Protein AF-A0A1S9AZS6-F1 (afdb_monomer)

Secondary structure (DSSP, 8-state):
-HHHHHHHHHHHHHHHHHHHHHHHHHHHHHHTHHHH-TT-TTHHHHHHHHHHHHHHHHHHHHHHHHHHHHHH-SSHHHHHHHHHHHHHHHHHHHHHHHHHHHHHHHHHHHHHTT-

Radius of gyration: 17.71 Å; Cα contacts (8 Å, |Δi|>4): 75; chains: 1; bounding box: 42×34×51 Å

pLDDT: mean 80.27, std 8.87, range [44.56, 89.75]

Solvent-accessible surface area (backbone atoms only — not comparable to full-atom values): 6052 Å² total; per-residue (Å²): 112,74,66,58,54,53,52,49,61,69,40,45,67,57,51,48,51,50,28,52,51,44,28,52,52,20,51,50,50,58,74,42,27,73,78,76,43,72,86,44,81,68,54,56,62,52,27,51,50,45,28,45,53,18,51,43,52,41,42,67,46,44,25,56,49,35,40,54,50,18,74,70,44,90,47,71,68,60,20,50,51,30,41,52,50,15,50,53,45,43,64,54,26,52,62,52,41,54,50,46,50,52,50,49,54,56,53,51,52,55,62,66,76,73,116

Foldseek 3Di:
DVVVVVVCVVCLVVQLVVLVVLLVVLVVCLVCVCPPPVPPPVSNLVSLVSNLVSLLSCLVSVLVVLQVVLVVDPDPVSSVVSNVVSVVSNVVSVVSNVVSVVVNVVSVVVVVVPD

Nearest PDB structures (foldseek):
  3q84-assembly2_H  TM=3.395E-01  e=6.131E+00  Homo sapiens

Sequence (115 aa):
MKWLFKALLAAAPRLLWWALAALVLAALNLLAREEIWPNTPAAEPACQVLLAASVIGLLLTGPWTLWRLADALPWAVLRLGARVAAVLAGLVALPVVLFALGALIVTGSKMIGAG

Structure (mmCIF, N/CA/C/O backbone):
data_AF-A0A1S9AZS6-F1
#
_entry.id   AF-A0A1S9AZS6-F1
#
loop_
_atom_site.group_PDB
_atom_site.id
_atom_site.type_symbol
_atom_site.label_atom_id
_atom_site.label_alt_id
_atom_site.label_comp_id
_atom_site.label_asym_id
_atom_site.label_entity_id
_atom_site.label_seq_id
_atom_site.pdbx_PDB_ins_code
_atom_site.Cartn_x
_atom_site.Cartn_y
_atom_site.Cartn_z
_atom_site.occupancy
_atom_site.B_iso_or_equiv
_atom_site.auth_seq_id
_atom_site.auth_comp_id
_atom_site.auth_asym_id
_atom_site.auth_atom_id
_atom_site.pdbx_PDB_model_num
ATOM 1 N N . MET A 1 1 ? -9.064 24.928 8.093 1.00 56.25 1 MET A N 1
ATOM 2 C CA . MET A 1 1 ? -8.381 23.623 8.317 1.00 56.25 1 MET A CA 1
ATOM 3 C C . MET A 1 1 ? -9.320 22.456 8.645 1.00 56.25 1 MET A C 1
ATOM 5 O O . MET A 1 1 ? -9.185 21.422 8.006 1.00 56.25 1 MET A O 1
ATOM 9 N N . LYS A 1 2 ? -10.294 22.578 9.568 1.00 58.19 2 LYS A N 1
ATOM 10 C CA . LYS A 1 2 ? -11.197 21.457 9.941 1.00 58.19 2 LYS A CA 1
ATOM 11 C C . LYS A 1 2 ? -12.057 20.902 8.785 1.00 58.19 2 LYS A C 1
ATOM 13 O O . LYS A 1 2 ? -12.334 19.707 8.766 1.00 58.19 2 LYS A O 1
ATOM 18 N N . TRP A 1 3 ? -12.448 21.735 7.813 1.00 65.12 3 TRP A N 1
ATOM 19 C CA . TRP A 1 3 ? -13.209 21.295 6.630 1.00 65.12 3 TRP A CA 1
ATOM 20 C C . TRP A 1 3 ? -12.392 20.400 5.692 1.00 65.12 3 TRP A C 1
ATOM 22 O O . TRP A 1 3 ? -12.914 19.434 5.148 1.00 65.12 3 TRP A O 1
ATOM 32 N N . LEU A 1 4 ? -11.096 20.686 5.550 1.00 63.22 4 LEU A N 1
ATOM 33 C CA . LEU A 1 4 ? -10.224 20.043 4.566 1.00 63.22 4 LEU A CA 1
ATOM 34 C C . LEU A 1 4 ? -9.910 18.625 5.034 1.00 63.22 4 LEU A C 1
ATOM 36 O O . LEU A 1 4 ? -9.974 17.670 4.271 1.00 63.22 4 LEU A O 1
ATOM 40 N N . PHE A 1 5 ? -9.710 18.494 6.344 1.00 60.25 5 PHE A N 1
ATOM 41 C CA . PHE A 1 5 ? -9.538 17.221 7.022 1.00 60.25 5 PHE A CA 1
ATOM 42 C C . PHE A 1 5 ? -10.779 16.319 6.911 1.00 60.25 5 PHE A C 1
ATOM 44 O O . PHE A 1 5 ? -10.648 15.130 6.641 1.00 60.25 5 PHE A O 1
ATOM 51 N N . LYS A 1 6 ? -11.992 16.875 7.056 1.00 67.88 6 LYS A N 1
ATOM 52 C CA . LYS A 1 6 ? -13.247 16.122 6.862 1.00 67.88 6 LYS A CA 1
ATOM 53 C C . LYS A 1 6 ? -13.451 15.675 5.410 1.00 67.88 6 LYS A C 1
ATOM 55 O O . LYS A 1 6 ? -13.900 14.556 5.187 1.00 67.88 6 LYS A O 1
ATOM 60 N N . ALA A 1 7 ? -13.101 16.514 4.437 1.00 67.56 7 ALA A N 1
ATOM 61 C CA . ALA A 1 7 ? -13.169 16.152 3.022 1.00 67.56 7 ALA A CA 1
ATOM 62 C C . ALA A 1 7 ? -12.179 15.025 2.673 1.00 67.56 7 ALA A C 1
ATOM 64 O O . ALA A 1 7 ? -12.557 14.055 2.022 1.00 67.56 7 ALA A O 1
ATOM 65 N N . LEU A 1 8 ? -10.946 15.100 3.187 1.00 62.19 8 LEU A N 1
ATOM 66 C CA . LEU A 1 8 ? -9.948 14.028 3.082 1.00 62.19 8 LEU A CA 1
ATOM 67 C C . LEU A 1 8 ? -10.429 12.720 3.725 1.00 62.19 8 LEU A C 1
ATOM 69 O O . LEU A 1 8 ? -10.275 11.655 3.136 1.00 62.19 8 LEU A O 1
ATOM 73 N N . LEU A 1 9 ? -11.071 12.799 4.894 1.00 62.16 9 LEU A N 1
ATOM 74 C CA . LEU A 1 9 ? -11.693 11.655 5.571 1.00 62.16 9 LEU A CA 1
ATOM 75 C C . LEU A 1 9 ? -12.781 10.986 4.724 1.00 62.16 9 LEU A C 1
ATOM 77 O O . LEU A 1 9 ? -12.825 9.762 4.654 1.00 62.16 9 LEU A O 1
ATOM 81 N N . ALA A 1 10 ? -13.632 11.769 4.062 1.00 70.06 10 ALA A N 1
ATOM 82 C CA . ALA A 1 10 ? -14.663 11.232 3.175 1.00 70.06 10 ALA A CA 1
ATOM 83 C C . ALA A 1 10 ? -14.075 10.636 1.881 1.00 70.06 10 ALA A C 1
ATOM 85 O O . ALA A 1 10 ? -14.639 9.703 1.311 1.00 70.06 10 ALA A O 1
ATOM 86 N N . ALA A 1 11 ? -12.936 11.160 1.421 1.00 67.75 11 ALA A N 1
ATOM 87 C CA . ALA A 1 11 ? -12.257 10.693 0.218 1.00 67.75 11 ALA A CA 1
ATOM 88 C C . ALA A 1 11 ? -11.390 9.445 0.451 1.00 67.75 11 ALA A C 1
ATOM 90 O O . ALA A 1 11 ? -11.180 8.683 -0.486 1.00 67.75 11 ALA A O 1
ATOM 91 N N . ALA A 1 12 ? -10.918 9.199 1.674 1.00 68.75 12 ALA A N 1
ATOM 92 C CA . ALA A 1 12 ? -10.026 8.088 2.004 1.00 68.75 12 ALA A CA 1
ATOM 93 C C . ALA A 1 12 ? -10.485 6.695 1.523 1.00 68.75 12 ALA A C 1
ATOM 95 O O . ALA A 1 12 ? -9.673 6.008 0.906 1.00 68.75 12 ALA A O 1
ATOM 96 N N . PRO A 1 13 ? -11.750 6.262 1.705 1.00 73.81 13 PRO A N 1
ATOM 97 C CA . PRO A 1 13 ? -12.200 4.979 1.160 1.00 73.81 13 PRO A CA 1
ATOM 98 C C . PRO A 1 13 ? -12.202 4.953 -0.375 1.00 73.81 13 PRO A C 1
ATOM 100 O O . PRO A 1 13 ? -11.869 3.931 -0.969 1.00 73.81 13 PRO A O 1
ATOM 103 N N . ARG A 1 14 ? -12.502 6.081 -1.036 1.00 79.75 14 ARG A N 1
ATOM 104 C CA . ARG A 1 14 ? -12.383 6.187 -2.501 1.00 79.75 14 ARG A CA 1
ATOM 105 C C . ARG A 1 14 ? -10.923 6.116 -2.945 1.00 79.75 14 ARG A C 1
ATOM 107 O O . ARG A 1 14 ? -10.631 5.446 -3.924 1.00 79.75 14 ARG A O 1
ATOM 114 N N . LEU A 1 15 ? -10.011 6.771 -2.229 1.00 75.50 15 LEU A N 1
ATOM 115 C CA . LEU A 1 15 ? -8.577 6.735 -2.522 1.00 75.50 15 LEU A CA 1
ATOM 116 C C . LEU A 1 15 ? -7.996 5.330 -2.342 1.00 75.50 15 LEU A C 1
ATOM 118 O O . LEU A 1 15 ? -7.247 4.884 -3.202 1.00 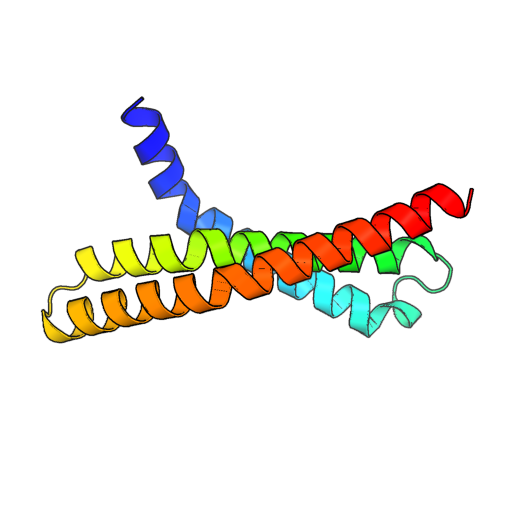75.50 15 LEU A O 1
ATOM 122 N N . LEU A 1 16 ? -8.387 4.613 -1.284 1.00 78.75 16 LEU A N 1
ATOM 123 C CA . LEU A 1 16 ? -8.037 3.202 -1.093 1.00 78.75 16 LEU A CA 1
ATOM 124 C C . LEU A 1 16 ? -8.537 2.339 -2.250 1.00 78.75 16 LEU A C 1
ATOM 126 O O . LEU A 1 16 ? -7.783 1.519 -2.761 1.00 78.75 16 LEU A O 1
ATOM 130 N N . TRP A 1 17 ? -9.781 2.547 -2.688 1.00 81.56 17 TRP A N 1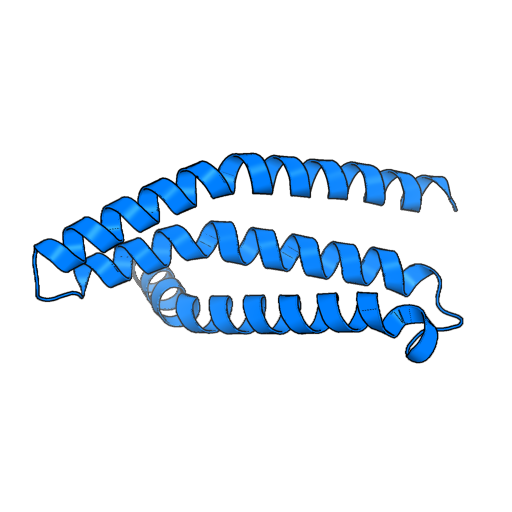
ATOM 131 C CA . TRP A 1 17 ? -10.347 1.816 -3.819 1.00 81.56 17 TRP A CA 1
ATOM 132 C C . TRP A 1 17 ? -9.557 2.049 -5.111 1.00 81.56 17 TRP A C 1
ATOM 134 O O . TRP A 1 17 ? -9.199 1.096 -5.798 1.00 81.56 17 TRP A O 1
ATOM 144 N N . TRP A 1 18 ? -9.221 3.305 -5.412 1.00 82.75 18 TRP A N 1
ATOM 145 C CA . TRP A 1 18 ? -8.410 3.646 -6.581 1.00 82.75 18 TRP A CA 1
ATOM 146 C C . TRP A 1 18 ? -6.976 3.130 -6.480 1.00 82.75 18 TRP A C 1
ATOM 148 O O . TRP A 1 18 ? -6.453 2.632 -7.471 1.00 82.75 18 TRP A O 1
ATOM 158 N N . ALA A 1 19 ? -6.354 3.191 -5.301 1.00 82.56 19 ALA A N 1
ATOM 159 C CA . ALA A 1 19 ? -5.024 2.630 -5.082 1.00 82.56 19 ALA A CA 1
ATOM 160 C C . ALA A 1 19 ? -5.024 1.105 -5.269 1.00 82.56 19 ALA A 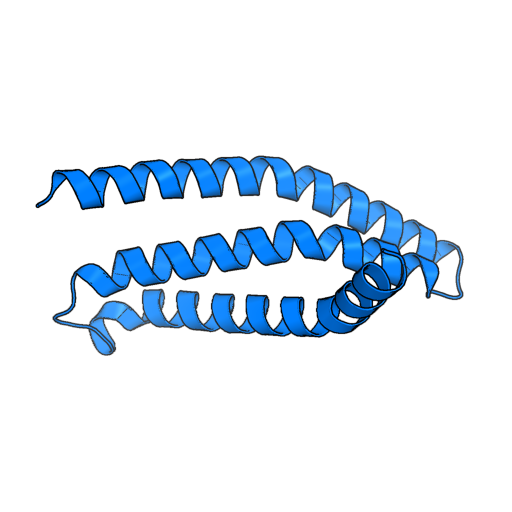C 1
ATOM 162 O O . ALA A 1 19 ? -4.103 0.556 -5.862 1.00 82.56 19 ALA A O 1
ATOM 163 N N . LEU A 1 20 ? -6.081 0.420 -4.829 1.00 85.56 20 LEU A N 1
ATOM 164 C CA . LEU A 1 20 ? -6.229 -1.022 -5.006 1.00 85.56 20 LEU A CA 1
ATOM 165 C C . LEU A 1 20 ? -6.489 -1.392 -6.473 1.00 85.56 20 LEU A C 1
ATOM 167 O O . LEU A 1 20 ? -5.885 -2.329 -6.987 1.00 85.56 20 LEU A O 1
ATOM 171 N N . ALA A 1 21 ? -7.323 -0.623 -7.175 1.00 86.38 21 ALA A N 1
ATOM 172 C CA . ALA A 1 21 ? -7.543 -0.794 -8.609 1.00 86.38 21 ALA A CA 1
ATOM 173 C C . ALA A 1 21 ? -6.255 -0.556 -9.416 1.00 86.38 21 ALA A C 1
ATOM 175 O O . ALA A 1 21 ? -5.919 -1.360 -10.283 1.00 86.38 21 ALA A O 1
ATOM 176 N N . ALA A 1 22 ? -5.505 0.504 -9.100 1.00 85.62 22 ALA A N 1
ATOM 177 C CA . ALA A 1 22 ? -4.217 0.798 -9.721 1.00 85.62 22 ALA A CA 1
ATOM 178 C C . ALA A 1 22 ? -3.181 -0.298 -9.436 1.00 85.62 22 ALA A C 1
ATOM 180 O O . ALA A 1 22 ? -2.454 -0.689 -10.345 1.00 85.62 22 ALA A O 1
ATOM 181 N N . LEU A 1 23 ? -3.164 -0.849 -8.218 1.00 87.38 23 LEU A N 1
ATOM 182 C CA . LEU A 1 23 ? -2.312 -1.978 -7.852 1.00 87.38 23 LEU A CA 1
ATOM 183 C C . LEU A 1 23 ? -2.601 -3.206 -8.722 1.00 87.38 23 LEU A C 1
ATOM 185 O O . LEU A 1 23 ? -1.680 -3.778 -9.300 1.00 87.38 23 LEU A O 1
ATOM 189 N N . VAL A 1 24 ? -3.874 -3.599 -8.824 1.00 89.12 24 VAL A N 1
ATOM 190 C CA . VAL A 1 24 ? -4.297 -4.754 -9.631 1.00 89.12 24 VAL A CA 1
ATOM 191 C C . VAL A 1 24 ? -3.958 -4.524 -11.099 1.00 89.12 24 VAL A C 1
ATOM 193 O O . VAL A 1 24 ? -3.381 -5.395 -11.743 1.00 89.12 24 VAL A O 1
ATOM 196 N N . LEU A 1 25 ? -4.260 -3.338 -11.622 1.00 88.00 25 LEU A N 1
ATOM 197 C CA . LEU A 1 25 ? -4.013 -3.006 -13.019 1.00 88.00 25 LEU A CA 1
ATOM 198 C C . LEU A 1 25 ? -2.513 -2.991 -13.340 1.00 88.00 25 LEU A C 1
ATOM 200 O O . LEU A 1 25 ? -2.112 -3.529 -14.370 1.00 88.00 25 LEU A O 1
ATOM 204 N N . ALA A 1 26 ? -1.678 -2.446 -12.454 1.00 87.06 26 ALA A N 1
ATOM 205 C CA . ALA A 1 26 ? -0.225 -2.459 -12.604 1.00 87.06 26 ALA A CA 1
ATOM 206 C C . ALA A 1 26 ? 0.349 -3.883 -12.542 1.00 87.06 26 ALA A C 1
ATOM 208 O O . ALA A 1 26 ? 1.201 -4.235 -13.355 1.00 87.06 26 ALA A O 1
ATOM 209 N N . ALA A 1 27 ? -0.143 -4.717 -11.620 1.00 86.25 27 ALA A N 1
ATOM 210 C CA . ALA A 1 27 ? 0.282 -6.109 -11.491 1.00 86.25 27 ALA A CA 1
ATOM 211 C C . ALA A 1 27 ? -0.091 -6.940 -12.728 1.00 86.25 27 ALA A C 1
ATOM 213 O O . ALA A 1 27 ? 0.747 -7.671 -13.251 1.00 86.25 27 ALA A O 1
ATOM 214 N N . LEU A 1 28 ? -1.318 -6.788 -13.235 1.00 88.62 28 LEU A N 1
ATOM 215 C CA . LEU A 1 28 ? -1.765 -7.466 -14.452 1.00 88.62 28 LEU A CA 1
ATOM 216 C C . LEU A 1 28 ? -0.984 -7.002 -15.686 1.00 88.62 28 LEU A C 1
ATOM 218 O O . LEU A 1 28 ? -0.593 -7.837 -16.493 1.00 88.62 28 LEU A O 1
ATOM 222 N N . ASN A 1 29 ? -0.699 -5.701 -15.818 1.00 88.31 29 ASN A N 1
ATOM 223 C CA . ASN A 1 29 ? 0.117 -5.192 -16.927 1.00 88.31 29 ASN A CA 1
ATOM 224 C C . ASN A 1 29 ? 1.570 -5.684 -16.871 1.00 88.31 29 ASN A C 1
ATOM 226 O O . ASN A 1 29 ? 2.174 -5.885 -17.919 1.00 88.31 29 ASN A O 1
ATOM 230 N N . LEU A 1 30 ? 2.130 -5.892 -15.675 1.00 85.25 30 LEU A N 1
ATOM 231 C CA . LEU A 1 30 ? 3.449 -6.510 -15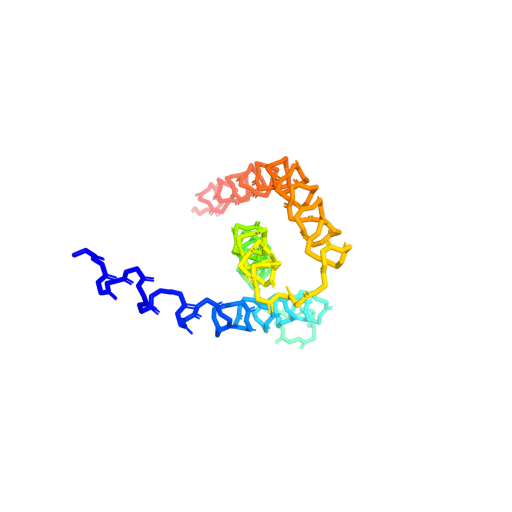.516 1.00 85.25 30 LEU A CA 1
ATOM 232 C C . LEU A 1 30 ? 3.434 -7.991 -15.902 1.00 85.25 30 LEU A C 1
ATOM 234 O O . LEU A 1 30 ? 4.335 -8.435 -16.607 1.00 85.25 30 LEU A O 1
ATOM 238 N N . LEU A 1 31 ? 2.411 -8.737 -15.473 1.00 87.75 31 LEU A N 1
ATOM 239 C CA . LEU A 1 31 ? 2.259 -10.161 -15.792 1.00 87.75 31 LEU A CA 1
ATOM 240 C C . LEU A 1 31 ? 2.044 -10.402 -17.290 1.00 87.75 31 LEU A C 1
ATOM 242 O O . LEU A 1 31 ? 2.658 -11.295 -17.857 1.00 87.75 31 LEU A O 1
ATOM 246 N N . ALA A 1 32 ? 1.203 -9.590 -17.928 1.00 87.38 32 ALA A N 1
ATOM 247 C CA . ALA A 1 32 ? 0.865 -9.702 -19.344 1.00 87.38 32 ALA A CA 1
ATOM 248 C C . ALA A 1 32 ? 1.698 -8.760 -20.232 1.00 87.38 32 ALA A C 1
ATOM 250 O O . ALA A 1 32 ? 1.292 -8.425 -21.344 1.00 87.38 32 ALA A O 1
ATOM 251 N N . ARG A 1 33 ? 2.862 -8.294 -19.759 1.00 82.31 33 ARG A N 1
ATOM 252 C CA . ARG A 1 33 ? 3.676 -7.296 -20.471 1.00 82.31 33 ARG A CA 1
ATOM 253 C C . ARG A 1 33 ? 4.024 -7.739 -21.889 1.00 82.31 33 ARG A C 1
ATOM 255 O O . ARG A 1 33 ? 3.914 -6.937 -22.810 1.00 82.31 33 ARG A O 1
ATOM 262 N N . GLU A 1 34 ? 4.450 -8.988 -22.054 1.00 83.38 34 GLU A N 1
ATOM 263 C CA . GLU A 1 34 ? 4.873 -9.523 -23.355 1.00 83.38 34 GLU A CA 1
ATOM 264 C C . GLU A 1 34 ? 3.710 -9.615 -24.352 1.00 83.38 34 GLU A C 1
ATOM 266 O O . GLU A 1 34 ? 3.919 -9.493 -25.555 1.00 83.38 34 GLU A O 1
ATOM 271 N N . GLU A 1 35 ? 2.479 -9.746 -23.853 1.00 87.38 35 GLU A N 1
ATOM 272 C CA . GLU A 1 35 ? 1.264 -9.825 -24.668 1.00 87.38 35 GLU A CA 1
ATOM 273 C C . GLU A 1 35 ? 0.693 -8.437 -24.994 1.00 87.38 35 GLU A C 1
ATOM 275 O O . GLU A 1 35 ? 0.270 -8.185 -26.122 1.00 87.38 35 GLU A O 1
ATOM 280 N N . ILE A 1 36 ? 0.685 -7.519 -24.020 1.00 85.69 36 ILE A N 1
ATOM 281 C CA . ILE A 1 36 ? 0.046 -6.198 -24.143 1.00 85.69 36 ILE A CA 1
ATOM 282 C C . ILE A 1 36 ? 1.010 -5.158 -24.735 1.00 85.69 36 ILE A C 1
ATOM 284 O O . ILE A 1 36 ? 0.604 -4.310 -25.531 1.00 85.69 36 ILE A O 1
ATOM 288 N N . TRP A 1 37 ? 2.292 -5.211 -24.364 1.00 86.75 37 TRP A N 1
ATOM 289 C CA . TRP A 1 37 ? 3.299 -4.196 -24.693 1.00 86.75 37 TRP A CA 1
ATOM 290 C C . TRP A 1 37 ? 4.591 -4.797 -25.283 1.00 86.75 37 TRP A C 1
ATOM 292 O O . TRP A 1 37 ? 5.683 -4.481 -24.798 1.00 86.75 37 TRP A O 1
ATOM 302 N N . PRO A 1 38 ? 4.516 -5.614 -26.353 1.00 81.44 38 PRO A N 1
ATOM 303 C CA . PRO A 1 38 ? 5.665 -6.370 -26.866 1.00 81.44 38 PRO A CA 1
ATOM 304 C C . PRO A 1 38 ? 6.841 -5.487 -27.313 1.00 81.44 38 PRO A C 1
ATOM 306 O O . PRO A 1 38 ? 7.995 -5.880 -27.188 1.00 81.44 38 PRO A O 1
ATOM 309 N N . ASN A 1 39 ? 6.564 -4.271 -27.794 1.00 88.06 39 ASN A N 1
ATOM 310 C CA . ASN A 1 39 ? 7.574 -3.374 -28.369 1.00 88.06 39 ASN A CA 1
ATOM 311 C C . ASN A 1 39 ? 7.855 -2.127 -27.515 1.00 88.06 39 ASN A C 1
ATOM 313 O O . ASN A 1 39 ? 8.521 -1.203 -27.981 1.00 88.06 39 ASN A O 1
ATOM 317 N N . THR A 1 40 ? 7.349 -2.070 -26.279 1.00 85.06 40 THR A N 1
ATOM 318 C CA . THR A 1 40 ? 7.459 -0.871 -25.435 1.00 85.06 40 THR A CA 1
ATOM 319 C C . THR A 1 40 ? 8.363 -1.142 -24.228 1.00 85.06 40 THR A C 1
ATOM 321 O O . THR A 1 40 ? 7.876 -1.535 -23.164 1.00 85.06 40 THR A O 1
ATOM 324 N N . PRO A 1 41 ? 9.685 -0.901 -24.328 1.00 77.75 41 PRO A N 1
ATOM 325 C CA . PRO A 1 41 ? 10.619 -1.171 -23.232 1.00 77.75 41 PRO A CA 1
ATOM 326 C C . PRO A 1 41 ? 10.321 -0.332 -21.980 1.00 77.75 41 PRO A C 1
ATOM 328 O O . PRO A 1 41 ? 10.525 -0.802 -20.865 1.00 77.75 41 PRO A O 1
ATOM 331 N N . ALA A 1 42 ? 9.747 0.864 -22.148 1.00 80.50 42 ALA A N 1
ATOM 332 C CA . ALA A 1 42 ? 9.359 1.750 -21.049 1.00 80.50 42 ALA A CA 1
ATOM 333 C C . ALA A 1 42 ? 8.109 1.293 -20.261 1.00 80.50 42 ALA A C 1
ATOM 335 O O . ALA A 1 42 ? 7.838 1.837 -19.190 1.00 80.50 42 ALA A O 1
ATOM 336 N N . ALA A 1 43 ? 7.348 0.303 -20.746 1.00 81.50 43 ALA A N 1
ATOM 337 C CA . ALA A 1 43 ? 6.122 -0.147 -20.078 1.00 81.50 43 ALA A CA 1
ATOM 338 C C . ALA A 1 43 ? 6.404 -0.838 -18.733 1.00 81.50 43 ALA A C 1
ATOM 340 O O . ALA A 1 43 ? 5.666 -0.645 -17.768 1.00 81.50 43 ALA A O 1
ATOM 341 N N . GLU A 1 44 ? 7.497 -1.597 -18.644 1.00 81.88 44 GLU A N 1
ATOM 342 C CA . GLU A 1 44 ? 7.905 -2.292 -17.420 1.00 81.88 44 GLU A CA 1
ATOM 343 C C . GLU A 1 44 ? 8.230 -1.331 -16.264 1.00 81.88 44 GLU A C 1
ATOM 345 O O . GLU A 1 44 ? 7.575 -1.439 -15.223 1.00 81.88 44 GLU A O 1
ATOM 350 N N . PRO A 1 45 ? 9.160 -0.363 -16.403 1.00 82.00 45 PRO A N 1
ATOM 351 C CA . PRO A 1 45 ? 9.454 0.555 -15.309 1.00 82.00 45 PRO A CA 1
ATOM 352 C C . PRO A 1 45 ? 8.249 1.435 -14.956 1.00 82.00 45 PRO A C 1
ATOM 354 O O . PRO A 1 45 ? 8.033 1.715 -13.779 1.00 82.00 45 PRO A O 1
ATOM 357 N N . ALA A 1 46 ? 7.411 1.818 -15.927 1.00 83.19 46 ALA A N 1
ATOM 358 C CA . ALA A 1 46 ? 6.182 2.563 -15.649 1.00 83.19 46 ALA A CA 1
ATOM 359 C C . ALA A 1 46 ? 5.195 1.753 -14.787 1.00 83.19 46 ALA A C 1
ATOM 361 O O . ALA A 1 46 ? 4.657 2.274 -13.806 1.00 83.19 46 ALA A O 1
ATOM 362 N N . CYS A 1 47 ? 4.998 0.467 -15.095 1.00 84.75 47 CYS A N 1
ATOM 363 C CA . CYS A 1 47 ? 4.144 -0.411 -14.295 1.00 84.75 47 CYS A CA 1
ATOM 364 C C . CYS A 1 47 ? 4.742 -0.691 -12.911 1.00 84.75 47 CYS A C 1
ATOM 366 O O . CYS A 1 47 ? 4.003 -0.705 -11.929 1.00 84.75 47 CYS A O 1
ATOM 368 N N . GLN A 1 48 ? 6.065 -0.847 -12.798 1.00 83.81 48 GLN A N 1
ATOM 369 C CA . GLN A 1 48 ? 6.744 -0.990 -11.505 1.00 83.81 48 GLN A CA 1
ATOM 370 C C . GLN A 1 48 ? 6.566 0.256 -10.630 1.00 83.81 48 GLN A C 1
ATOM 372 O O . GLN A 1 48 ? 6.262 0.133 -9.443 1.00 83.81 48 GLN A O 1
ATOM 377 N N . VAL A 1 49 ? 6.695 1.453 -11.212 1.00 84.56 49 VAL A N 1
ATOM 378 C CA . VAL A 1 49 ? 6.466 2.720 -10.503 1.00 84.56 49 VAL A CA 1
ATOM 379 C C . VAL A 1 49 ? 5.017 2.831 -10.043 1.00 84.56 49 VAL A C 1
ATOM 381 O O . VAL A 1 49 ? 4.770 3.154 -8.880 1.00 84.56 49 VAL A O 1
ATOM 384 N N . LEU A 1 50 ? 4.059 2.519 -10.919 1.00 85.50 50 LEU A N 1
ATOM 385 C CA . LEU A 1 50 ? 2.636 2.548 -10.582 1.00 85.50 50 LEU A CA 1
ATOM 386 C C . LEU A 1 50 ? 2.293 1.547 -9.471 1.00 85.50 50 LEU A C 1
ATOM 388 O O . LEU A 1 50 ? 1.552 1.881 -8.543 1.00 85.50 50 LEU A O 1
ATOM 392 N N . LEU A 1 51 ? 2.861 0.341 -9.533 1.00 85.88 51 LEU A N 1
ATOM 393 C CA . LEU A 1 51 ? 2.683 -0.698 -8.525 1.00 85.88 51 LEU A CA 1
ATOM 394 C C . LEU A 1 51 ? 3.249 -0.246 -7.177 1.00 85.88 51 LEU A C 1
ATOM 396 O O . LEU A 1 51 ? 2.536 -0.269 -6.176 1.00 85.88 51 LEU A O 1
ATOM 400 N N . ALA A 1 52 ? 4.489 0.244 -7.149 1.00 83.94 52 ALA A N 1
ATOM 401 C CA . ALA A 1 52 ? 5.129 0.726 -5.929 1.00 83.94 52 ALA A CA 1
ATOM 402 C C . ALA A 1 52 ? 4.388 1.927 -5.318 1.00 83.94 52 ALA A C 1
ATOM 404 O O . ALA A 1 52 ? 4.131 1.940 -4.115 1.00 83.94 52 ALA A O 1
ATOM 405 N N . ALA A 1 53 ? 3.976 2.903 -6.132 1.00 84.38 53 ALA A N 1
ATOM 406 C CA . ALA A 1 53 ? 3.186 4.046 -5.675 1.00 84.38 53 ALA A CA 1
ATOM 407 C C . ALA A 1 53 ? 1.837 3.610 -5.078 1.00 84.38 53 ALA A C 1
ATOM 409 O O . ALA A 1 53 ? 1.420 4.132 -4.043 1.00 84.38 53 ALA A O 1
ATOM 410 N N . SER A 1 54 ? 1.187 2.613 -5.685 1.00 85.69 54 SER A N 1
ATOM 411 C CA . SER A 1 54 ? -0.075 2.051 -5.193 1.00 85.69 54 SER A CA 1
ATOM 412 C C . SER A 1 54 ? 0.109 1.313 -3.865 1.00 85.69 54 SER A C 1
ATOM 414 O O . SER A 1 54 ? -0.665 1.531 -2.932 1.00 85.69 54 SER A O 1
ATOM 416 N N . VAL A 1 55 ? 1.169 0.504 -3.732 1.00 85.88 55 VAL A N 1
ATOM 417 C CA . VAL A 1 55 ? 1.533 -0.163 -2.469 1.00 85.88 55 VAL A CA 1
ATOM 418 C C . VAL A 1 55 ? 1.800 0.865 -1.371 1.00 85.88 55 VAL A C 1
ATOM 420 O O . VAL A 1 55 ? 1.233 0.756 -0.286 1.00 85.88 55 VAL A O 1
ATOM 423 N N . ILE A 1 56 ? 2.609 1.892 -1.646 1.00 84.81 56 ILE A N 1
ATOM 424 C CA . ILE A 1 56 ? 2.912 2.955 -0.677 1.00 84.81 56 ILE A CA 1
ATOM 425 C C . ILE A 1 56 ? 1.625 3.680 -0.263 1.00 84.81 56 ILE A C 1
ATOM 427 O O . ILE A 1 56 ? 1.377 3.866 0.928 1.00 84.81 56 ILE A O 1
ATOM 431 N N . GLY A 1 57 ? 0.768 4.036 -1.223 1.00 82.31 57 GLY A N 1
ATOM 432 C CA . GLY A 1 57 ? -0.521 4.671 -0.951 1.00 82.31 57 GLY A CA 1
ATOM 433 C C . GLY A 1 57 ? -1.415 3.831 -0.033 1.00 82.31 57 GLY A C 1
ATOM 434 O O . GLY A 1 57 ? -1.956 4.355 0.946 1.00 82.31 57 GLY A O 1
ATOM 435 N N . LEU A 1 58 ? -1.528 2.525 -0.292 1.00 84.31 58 LEU A N 1
ATOM 436 C CA . LEU A 1 58 ? -2.289 1.589 0.545 1.00 84.31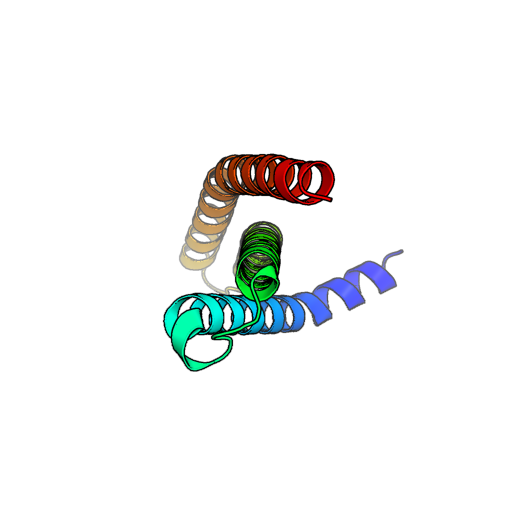 58 LEU A CA 1
ATOM 437 C C . LEU A 1 58 ? -1.684 1.446 1.945 1.00 84.31 58 LEU A C 1
ATOM 439 O O . LEU A 1 58 ? -2.413 1.475 2.933 1.00 84.31 58 LEU A O 1
ATOM 443 N N . LEU A 1 59 ? -0.362 1.335 2.051 1.00 85.00 59 LEU A N 1
ATOM 444 C CA . LEU A 1 59 ? 0.331 1.166 3.330 1.00 85.00 59 LEU A CA 1
ATOM 445 C C . LEU A 1 59 ? 0.266 2.410 4.218 1.00 85.00 59 LEU A C 1
ATOM 447 O O . LEU A 1 59 ? 0.223 2.283 5.439 1.00 85.00 59 LEU A O 1
ATOM 451 N N . LEU A 1 60 ? 0.216 3.607 3.633 1.00 82.00 60 LEU A N 1
ATOM 452 C CA . LEU A 1 60 ? 0.073 4.853 4.389 1.00 82.00 60 LEU A CA 1
ATOM 453 C C . LEU A 1 60 ? -1.380 5.116 4.811 1.00 82.00 60 LEU A C 1
ATOM 455 O O . LEU A 1 60 ? -1.629 5.638 5.898 1.00 82.00 60 LEU A O 1
ATOM 459 N N . THR A 1 61 ? -2.353 4.754 3.972 1.00 81.12 61 THR A N 1
ATOM 460 C CA . THR A 1 61 ? -3.779 5.033 4.229 1.00 81.12 61 THR A CA 1
ATOM 461 C C . THR A 1 61 ? -4.504 3.901 4.966 1.00 81.12 61 THR A C 1
ATOM 463 O O . THR A 1 61 ? -5.472 4.153 5.690 1.00 81.12 61 THR A O 1
ATOM 466 N N . GLY A 1 62 ? -4.025 2.662 4.851 1.00 81.44 62 GLY A N 1
ATOM 467 C CA . GLY A 1 62 ? -4.600 1.459 5.460 1.00 81.44 62 GLY A CA 1
ATOM 468 C C . GLY A 1 62 ? -4.629 1.487 6.993 1.00 81.44 62 GLY A C 1
ATOM 469 O O . GLY A 1 62 ? -5.710 1.383 7.571 1.00 81.44 62 GLY A O 1
ATOM 470 N N . PRO A 1 63 ? -3.496 1.702 7.689 1.00 84.06 63 PRO A N 1
ATOM 471 C CA . PRO A 1 63 ? -3.461 1.780 9.151 1.00 84.06 63 PRO A CA 1
ATOM 472 C C . PRO A 1 63 ? -4.393 2.862 9.704 1.00 84.06 63 PRO A C 1
ATOM 474 O O . PRO A 1 63 ? -5.118 2.649 10.674 1.00 84.06 63 PRO A O 1
ATOM 477 N 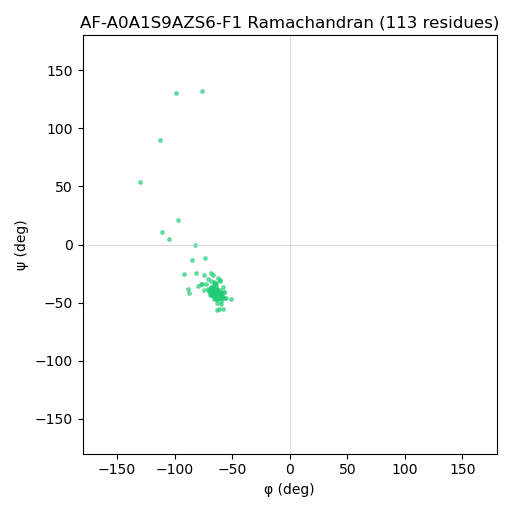N . TRP A 1 64 ? -4.429 4.023 9.048 1.00 82.31 64 TRP A N 1
ATOM 478 C CA . TRP A 1 64 ? -5.268 5.139 9.469 1.00 82.31 64 TRP A CA 1
ATOM 479 C C . TRP A 1 64 ? -6.764 4.871 9.258 1.00 82.31 64 TRP A C 1
ATOM 481 O O . TRP A 1 64 ? -7.580 5.209 10.118 1.00 82.31 64 TRP A O 1
ATOM 491 N N . THR A 1 65 ? -7.145 4.229 8.152 1.00 81.31 65 THR A N 1
ATOM 492 C CA . THR A 1 65 ? -8.543 3.836 7.913 1.00 81.31 65 THR A CA 1
ATOM 493 C C . THR A 1 65 ? -8.997 2.701 8.823 1.00 81.31 65 THR A C 1
ATOM 495 O O . THR A 1 65 ? -10.103 2.783 9.352 1.00 81.31 65 THR A O 1
ATOM 498 N N . LEU A 1 66 ? -8.142 1.713 9.103 1.00 81.31 66 LEU A N 1
ATOM 499 C CA . LEU A 1 66 ? -8.401 0.678 10.112 1.00 81.31 66 LEU A CA 1
ATOM 500 C C . LEU A 1 66 ? -8.598 1.281 11.504 1.00 81.31 66 LEU A C 1
ATOM 502 O O . LEU A 1 66 ? -9.514 0.889 12.226 1.00 81.31 66 LEU A O 1
ATOM 506 N N . TRP A 1 67 ? -7.795 2.284 11.863 1.00 82.88 67 TRP A N 1
ATOM 507 C CA . TRP A 1 67 ? -7.952 2.998 13.127 1.00 82.88 67 TRP A CA 1
ATOM 508 C C . TRP A 1 67 ? -9.303 3.718 13.218 1.00 82.88 67 TRP A C 1
ATOM 510 O O . TRP A 1 67 ? -9.994 3.634 14.232 1.00 82.88 67 TRP A O 1
ATOM 520 N N . ARG A 1 68 ? -9.726 4.387 12.139 1.00 82.00 68 ARG A N 1
ATOM 521 C CA . ARG A 1 68 ? -11.043 5.042 12.063 1.00 82.00 68 ARG A CA 1
ATOM 522 C C . ARG A 1 68 ? -12.196 4.047 12.087 1.00 82.00 68 ARG A C 1
ATOM 524 O O . ARG A 1 68 ? -13.216 4.320 12.715 1.00 82.00 68 ARG A O 1
ATOM 531 N N . LEU A 1 69 ? -12.030 2.901 11.434 1.00 79.88 69 LEU A N 1
ATOM 532 C CA . LEU A 1 69 ? -13.005 1.820 11.466 1.00 79.88 69 LEU A CA 1
ATOM 533 C C . LEU A 1 69 ? -13.156 1.273 12.889 1.00 79.88 69 LEU A C 1
ATOM 535 O O . LEU A 1 69 ? -14.276 1.036 13.328 1.00 79.88 69 LEU A O 1
ATOM 539 N N . ALA A 1 70 ? -12.057 1.160 13.640 1.00 83.44 70 ALA A N 1
ATOM 540 C CA . ALA A 1 70 ? -12.093 0.735 15.035 1.00 83.44 70 ALA A CA 1
ATOM 541 C C . ALA A 1 70 ? -12.991 1.636 15.898 1.00 83.44 70 ALA A C 1
ATOM 543 O O . ALA A 1 70 ? -13.765 1.142 16.720 1.00 83.44 70 ALA A O 1
ATOM 544 N N . ASP A 1 71 ? -12.931 2.952 15.684 1.00 82.31 71 ASP A N 1
ATOM 545 C CA . ASP A 1 71 ? -13.758 3.920 16.414 1.00 82.31 71 ASP A CA 1
ATOM 546 C C . ASP A 1 71 ? -15.255 3.813 16.062 1.00 82.31 71 ASP A C 1
ATOM 548 O O . ASP A 1 71 ? -16.101 4.147 16.891 1.00 82.31 71 ASP A O 1
ATOM 552 N N . ALA A 1 72 ? -15.590 3.302 14.872 1.00 80.69 72 ALA A N 1
ATOM 553 C CA . ALA A 1 72 ? -16.966 3.063 14.435 1.00 80.69 72 ALA A CA 1
ATOM 554 C C . ALA A 1 72 ? -17.537 1.709 14.904 1.00 80.69 72 ALA A C 1
ATOM 556 O O . ALA A 1 72 ? -18.748 1.496 14.825 1.00 80.69 72 ALA A O 1
ATOM 557 N N . LEU A 1 73 ? -16.699 0.787 15.396 1.00 81.19 73 LEU A N 1
ATOM 558 C CA . LEU A 1 73 ? -17.148 -0.535 15.837 1.00 81.19 73 LEU A CA 1
ATOM 559 C C . LEU A 1 73 ? -17.852 -0.455 17.205 1.00 81.19 73 LEU A C 1
ATOM 561 O O . LEU A 1 73 ? -17.306 0.137 18.145 1.00 81.19 73 LEU A O 1
ATOM 565 N N . PRO A 1 74 ? -19.036 -1.080 17.359 1.00 80.75 74 PRO A N 1
ATOM 566 C CA . PRO A 1 74 ? -19.823 -1.002 18.590 1.00 80.75 74 PRO A CA 1
ATOM 567 C C . PRO A 1 74 ? -19.242 -1.852 19.728 1.00 80.75 74 PRO A C 1
ATOM 569 O O . PRO A 1 74 ? -19.463 -1.547 20.897 1.00 80.75 74 PRO A O 1
ATOM 572 N N . TRP A 1 75 ? -18.496 -2.915 19.415 1.00 89.75 75 TRP A N 1
ATOM 573 C CA . TRP A 1 75 ? -18.007 -3.874 20.409 1.00 89.75 75 TRP A CA 1
ATOM 574 C C . TRP A 1 75 ? -16.557 -3.591 20.797 1.00 89.75 75 TRP A C 1
ATOM 576 O O . TRP A 1 75 ? -15.682 -3.487 19.936 1.00 89.75 75 TRP A O 1
ATOM 586 N N . ALA A 1 76 ? -16.286 -3.526 22.104 1.00 85.69 76 ALA A N 1
ATOM 587 C CA . ALA A 1 76 ? -14.962 -3.203 22.642 1.00 85.69 76 ALA A CA 1
ATOM 588 C C . ALA A 1 76 ? -13.864 -4.175 22.170 1.00 85.69 76 ALA A C 1
ATOM 590 O O . ALA A 1 76 ? -12.758 -3.740 21.863 1.00 85.69 76 ALA A O 1
ATOM 591 N N . VAL A 1 77 ? -14.186 -5.468 22.039 1.00 85.81 77 VAL A N 1
ATOM 592 C CA . VAL A 1 77 ? -13.251 -6.501 21.558 1.00 85.81 77 VAL A CA 1
ATOM 593 C C . VAL A 1 77 ? -12.872 -6.268 20.093 1.00 85.81 77 VAL A C 1
ATOM 595 O O . VAL A 1 77 ? -11.692 -6.284 19.752 1.00 85.81 77 VAL A O 1
ATOM 598 N N . LEU A 1 78 ? -13.854 -5.977 19.235 1.00 81.56 78 LEU A N 1
ATOM 599 C CA . LEU A 1 78 ? -13.615 -5.691 17.817 1.00 81.56 78 LEU A CA 1
ATOM 600 C C . LEU A 1 78 ? -12.848 -4.375 17.631 1.00 81.56 78 LEU A C 1
ATOM 602 O O . LEU A 1 78 ? -11.950 -4.295 16.797 1.00 81.56 78 LEU A O 1
ATOM 606 N N . ARG A 1 79 ? -13.142 -3.363 18.455 1.00 85.69 79 ARG A N 1
ATOM 607 C CA . ARG A 1 79 ? -12.395 -2.099 18.491 1.00 85.69 79 ARG A CA 1
ATOM 608 C C . ARG A 1 79 ? -10.935 -2.314 18.890 1.00 85.69 79 ARG A C 1
ATOM 610 O O . ARG A 1 79 ? -10.047 -1.755 18.251 1.00 85.69 79 ARG A O 1
ATOM 617 N N . LEU A 1 80 ? -10.676 -3.118 19.922 1.00 88.44 80 LEU A N 1
ATOM 618 C CA . LEU A 1 80 ? -9.316 -3.439 20.354 1.00 88.44 80 LEU A CA 1
ATOM 619 C C . LEU A 1 80 ? -8.564 -4.214 19.264 1.00 88.44 80 LEU A C 1
ATOM 621 O O . LEU A 1 80 ? -7.456 -3.825 18.903 1.00 88.44 80 LEU A O 1
ATOM 625 N N . GLY A 1 81 ? -9.195 -5.240 18.685 1.00 86.50 81 GLY A N 1
ATOM 626 C CA . GLY A 1 81 ? -8.628 -6.022 17.584 1.00 86.50 81 GLY A CA 1
ATOM 627 C C . GLY A 1 81 ? -8.276 -5.161 16.371 1.00 86.50 81 GLY A C 1
ATOM 628 O O . GLY A 1 81 ? -7.164 -5.248 15.856 1.00 86.50 81 GLY A O 1
ATOM 629 N N . ALA A 1 82 ? -9.169 -4.255 15.965 1.00 84.69 82 ALA A N 1
ATOM 630 C CA . ALA A 1 82 ? -8.925 -3.339 14.853 1.00 84.69 82 ALA A CA 1
ATOM 631 C C . ALA A 1 82 ? -7.800 -2.327 15.145 1.00 84.69 82 ALA A C 1
ATOM 633 O O . ALA A 1 82 ? -7.007 -2.021 14.256 1.00 84.69 82 ALA A O 1
ATOM 634 N N . ARG A 1 83 ? -7.670 -1.842 16.389 1.00 87.94 83 ARG A N 1
ATOM 635 C CA . ARG A 1 83 ? -6.552 -0.967 16.792 1.00 87.94 83 ARG A CA 1
ATOM 636 C C . ARG A 1 83 ? -5.216 -1.699 16.792 1.00 87.94 83 ARG A C 1
ATOM 638 O O . ARG A 1 83 ? -4.239 -1.158 16.288 1.00 87.94 83 ARG A O 1
ATOM 645 N N . VAL A 1 84 ? -5.174 -2.925 17.312 1.00 88.88 84 VAL A N 1
ATOM 646 C CA . VAL A 1 84 ? -3.967 -3.764 17.267 1.00 88.88 84 VAL A CA 1
ATOM 647 C C . VAL A 1 84 ? -3.580 -4.047 15.815 1.00 88.88 84 VAL A C 1
ATOM 649 O O . VAL A 1 84 ? -2.426 -3.844 15.447 1.00 88.88 84 VAL A O 1
ATOM 652 N N . ALA A 1 85 ? -4.543 -4.415 14.966 1.00 84.94 85 ALA A N 1
ATOM 653 C CA . ALA A 1 85 ? -4.311 -4.624 13.539 1.00 84.94 85 ALA A CA 1
ATOM 654 C C . ALA A 1 85 ? -3.779 -3.361 12.842 1.00 84.94 85 ALA A C 1
ATOM 656 O O . ALA A 1 85 ? -2.836 -3.452 12.063 1.00 84.94 85 ALA A O 1
ATOM 657 N N . ALA A 1 86 ? -4.320 -2.179 13.153 1.00 86.38 86 ALA A N 1
ATOM 658 C CA . ALA A 1 86 ? -3.829 -0.910 12.618 1.00 86.38 86 ALA A CA 1
ATOM 659 C C . ALA A 1 86 ? -2.375 -0.619 13.033 1.00 86.38 86 ALA A C 1
ATOM 661 O O . ALA A 1 86 ? -1.577 -0.189 12.202 1.00 86.38 86 ALA A O 1
ATOM 662 N N . VAL A 1 87 ? -2.008 -0.882 14.292 1.00 87.12 87 VAL A N 1
ATOM 663 C CA . VAL A 1 87 ? -0.629 -0.699 14.781 1.00 87.12 87 VAL A CA 1
ATOM 664 C C . VAL A 1 87 ? 0.326 -1.672 14.098 1.00 87.12 87 VAL A C 1
ATOM 666 O O . VAL A 1 87 ? 1.367 -1.250 13.601 1.00 87.12 87 VAL A O 1
ATOM 669 N N . LEU A 1 88 ? -0.037 -2.955 14.021 1.00 87.38 88 LEU A N 1
ATOM 670 C CA . LEU A 1 88 ? 0.768 -3.967 13.334 1.00 87.38 88 LEU A CA 1
ATOM 671 C C . LEU A 1 88 ? 0.933 -3.636 11.847 1.00 87.38 88 LEU A C 1
ATOM 673 O O . LEU A 1 88 ? 2.044 -3.697 11.326 1.00 87.38 88 LEU A O 1
ATOM 677 N N . ALA A 1 89 ? -0.143 -3.208 11.183 1.00 84.56 89 ALA A N 1
ATOM 678 C CA . ALA A 1 89 ? -0.092 -2.756 9.798 1.00 84.56 89 ALA A CA 1
ATOM 679 C C . ALA A 1 89 ? 0.846 -1.552 9.630 1.00 84.56 89 ALA A C 1
ATOM 681 O O . ALA A 1 89 ? 1.626 -1.527 8.687 1.00 84.56 89 ALA A O 1
ATOM 682 N N . GLY A 1 90 ? 0.827 -0.587 10.556 1.00 84.50 90 GLY A N 1
ATOM 683 C CA . GLY A 1 90 ? 1.751 0.551 10.550 1.00 84.50 90 GLY A CA 1
ATOM 684 C C . GLY A 1 90 ? 3.218 0.151 10.758 1.00 84.50 90 GLY A C 1
ATOM 685 O O . GLY A 1 90 ? 4.098 0.660 10.065 1.00 84.50 90 GLY A O 1
ATOM 686 N N . LEU A 1 91 ? 3.483 -0.793 11.667 1.00 86.50 91 LEU A N 1
ATOM 687 C CA . LEU A 1 91 ? 4.832 -1.312 11.926 1.00 86.50 91 LEU A CA 1
ATOM 688 C C . LEU A 1 91 ? 5.413 -2.047 10.716 1.00 86.50 91 LEU A C 1
ATOM 690 O O . LEU A 1 91 ? 6.596 -1.898 10.431 1.00 86.50 91 LEU A O 1
ATOM 694 N N . VAL A 1 92 ? 4.587 -2.808 9.994 1.00 85.88 92 VAL A N 1
ATOM 695 C CA . VAL A 1 92 ? 4.993 -3.494 8.757 1.00 85.88 92 VAL A CA 1
ATOM 696 C C . VAL A 1 92 ? 5.075 -2.521 7.579 1.00 85.88 92 VAL A C 1
ATOM 698 O O . VAL A 1 92 ? 5.947 -2.660 6.725 1.00 85.88 92 VAL A O 1
ATOM 701 N N . ALA A 1 93 ? 4.213 -1.503 7.533 1.00 84.62 93 ALA A N 1
ATOM 702 C CA . ALA A 1 93 ? 4.194 -0.516 6.460 1.00 84.62 93 ALA A CA 1
ATOM 703 C C . ALA A 1 93 ? 5.516 0.247 6.347 1.00 84.62 93 ALA A C 1
ATOM 705 O O . ALA A 1 93 ? 6.014 0.435 5.242 1.00 84.62 93 ALA A O 1
ATOM 706 N N . LEU A 1 94 ? 6.104 0.663 7.471 1.00 82.94 94 LEU A N 1
ATOM 707 C CA . LEU A 1 94 ? 7.317 1.482 7.475 1.00 82.94 94 LEU A CA 1
ATOM 708 C C . LEU A 1 94 ? 8.513 0.837 6.737 1.00 82.94 94 LEU A C 1
ATOM 710 O O . LEU A 1 94 ? 9.022 1.465 5.806 1.00 82.94 94 LEU A O 1
ATOM 714 N N . PRO A 1 95 ? 8.968 -0.389 7.072 1.00 85.69 95 PRO A N 1
ATOM 715 C CA . PRO A 1 95 ? 10.078 -1.022 6.361 1.00 85.69 95 PRO A CA 1
ATOM 716 C C . PRO A 1 95 ? 9.745 -1.300 4.892 1.00 85.69 95 PRO A C 1
ATOM 718 O O . PRO A 1 95 ? 10.611 -1.137 4.035 1.00 85.69 95 PRO A O 1
ATOM 721 N N . VAL A 1 96 ? 8.494 -1.653 4.575 1.00 84.56 96 VAL A N 1
ATOM 722 C CA . VAL A 1 96 ? 8.072 -1.913 3.190 1.00 84.56 96 VAL A CA 1
ATOM 723 C C . VAL A 1 96 ? 8.080 -0.629 2.357 1.00 84.56 96 VAL A C 1
ATOM 725 O O . VAL A 1 96 ? 8.544 -0.647 1.221 1.00 84.56 96 VAL A O 1
ATOM 728 N N . VAL A 1 97 ? 7.636 0.500 2.916 1.00 84.69 97 VAL A N 1
ATOM 729 C CA . VAL A 1 97 ? 7.685 1.808 2.246 1.00 84.69 97 VAL A CA 1
ATOM 730 C C . VAL A 1 97 ? 9.129 2.251 2.025 1.00 84.69 97 VAL A C 1
ATOM 732 O O . VAL A 1 97 ? 9.458 2.687 0.926 1.00 84.69 97 VAL A O 1
ATOM 735 N N . LEU A 1 98 ? 10.006 2.107 3.024 1.00 85.12 98 LEU A N 1
ATOM 736 C CA . LEU A 1 98 ? 11.428 2.440 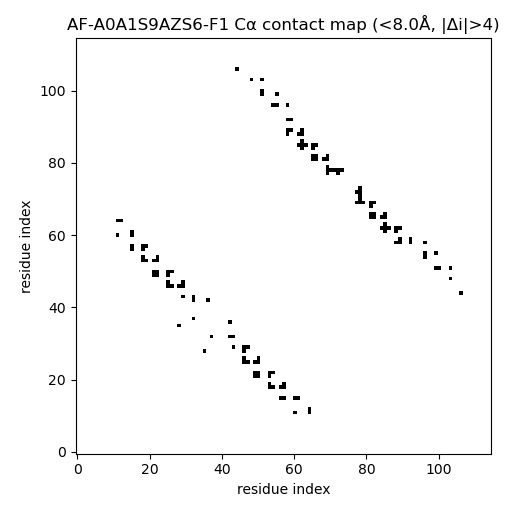2.873 1.00 85.12 98 LEU A CA 1
ATOM 737 C C . LEU A 1 98 ? 12.094 1.588 1.788 1.00 85.12 98 LEU A C 1
ATOM 739 O O . LEU A 1 98 ? 12.816 2.122 0.946 1.00 85.12 98 LEU A O 1
ATOM 743 N N . PHE A 1 99 ? 11.808 0.285 1.767 1.00 85.38 99 PHE A N 1
ATOM 744 C CA . PHE A 1 99 ? 12.306 -0.615 0.733 1.00 85.38 99 PHE A CA 1
ATOM 745 C C . PHE A 1 99 ? 11.775 -0.240 -0.657 1.00 85.38 99 PHE A C 1
ATOM 747 O O . PHE A 1 99 ? 12.555 -0.130 -1.600 1.00 85.38 99 PHE A O 1
ATOM 754 N N . ALA A 1 100 ? 10.470 0.018 -0.786 1.00 81.69 100 ALA A N 1
ATOM 755 C CA . ALA A 1 100 ? 9.848 0.414 -2.047 1.00 81.69 100 ALA A CA 1
ATOM 756 C C . ALA A 1 100 ? 10.401 1.748 -2.574 1.00 81.69 100 ALA A C 1
ATOM 758 O O . ALA A 1 100 ? 10.685 1.866 -3.763 1.00 81.69 100 ALA A O 1
ATOM 759 N N . LEU A 1 101 ? 10.610 2.737 -1.700 1.00 82.88 101 LEU A N 1
ATOM 760 C CA . LEU A 1 101 ? 11.241 4.007 -2.065 1.00 82.88 101 LEU A CA 1
ATOM 761 C C . LEU A 1 101 ? 12.697 3.811 -2.499 1.00 82.88 101 LEU A C 1
ATOM 763 O O . LEU A 1 101 ? 13.105 4.367 -3.515 1.00 82.88 101 LEU A O 1
ATOM 767 N N . GLY A 1 102 ? 13.466 2.991 -1.778 1.00 82.31 102 GLY A N 1
ATOM 768 C CA . GLY A 1 102 ? 14.831 2.636 -2.169 1.00 82.31 102 GLY A CA 1
ATOM 769 C C . GLY A 1 102 ? 14.883 1.973 -3.547 1.00 82.31 102 GLY A C 1
ATOM 770 O O . GLY A 1 102 ? 15.669 2.383 -4.400 1.00 82.31 102 GLY A O 1
ATOM 771 N N . ALA A 1 103 ? 13.991 1.012 -3.800 1.00 80.25 103 ALA A N 1
ATOM 772 C CA . ALA A 1 103 ? 13.859 0.362 -5.100 1.00 80.25 103 ALA A CA 1
ATOM 773 C C . ALA A 1 103 ? 13.501 1.370 -6.205 1.00 80.25 103 ALA A C 1
ATOM 775 O O . ALA A 1 103 ? 14.130 1.363 -7.257 1.00 80.25 103 ALA A O 1
ATOM 776 N N . LEU A 1 104 ? 12.565 2.290 -5.952 1.00 81.12 104 LEU A N 1
ATOM 777 C CA . LEU A 1 104 ? 12.194 3.344 -6.901 1.00 81.12 104 LEU A CA 1
ATOM 778 C C . LEU A 1 104 ? 13.355 4.286 -7.231 1.00 81.12 104 LEU A C 1
ATOM 780 O O . LEU A 1 104 ? 13.536 4.633 -8.395 1.00 81.12 104 LEU A O 1
ATOM 784 N N . ILE A 1 105 ? 14.150 4.684 -6.235 1.00 82.56 105 ILE A N 1
ATOM 785 C CA . ILE A 1 105 ? 15.320 5.550 -6.436 1.00 82.56 105 ILE A CA 1
ATOM 786 C C . ILE A 1 105 ? 16.363 4.846 -7.313 1.00 82.56 105 ILE A C 1
ATOM 788 O O . ILE A 1 105 ? 16.899 5.453 -8.239 1.00 82.56 105 ILE A O 1
ATOM 792 N N . VAL A 1 106 ? 16.621 3.559 -7.060 1.00 79.38 106 VAL A N 1
ATOM 793 C CA . VAL A 1 106 ? 17.571 2.754 -7.845 1.00 79.38 106 VAL A CA 1
ATOM 794 C C . VAL A 1 106 ? 17.064 2.507 -9.268 1.00 79.38 106 VAL A C 1
ATOM 796 O O . VAL A 1 106 ? 17.831 2.592 -10.225 1.00 79.38 106 VAL A O 1
ATOM 799 N N . THR A 1 107 ? 15.777 2.213 -9.445 1.00 73.00 107 THR A N 1
ATOM 800 C CA . THR A 1 107 ? 15.186 2.041 -10.780 1.00 73.00 107 THR A CA 1
ATOM 801 C C . THR A 1 107 ? 15.162 3.366 -11.547 1.00 73.00 107 THR A C 1
ATOM 803 O O . THR A 1 107 ? 15.480 3.398 -12.733 1.00 73.00 107 THR A O 1
ATOM 806 N N . GLY A 1 108 ? 14.864 4.479 -10.872 1.00 71.44 108 GLY A N 1
ATOM 807 C CA . GLY A 1 108 ? 14.880 5.819 -11.457 1.00 71.44 108 GLY A CA 1
ATOM 808 C C . GLY A 1 108 ? 16.272 6.261 -11.910 1.00 71.44 108 GLY A C 1
ATOM 809 O O . GLY A 1 108 ? 16.409 6.801 -13.006 1.00 71.44 108 GLY A O 1
ATOM 810 N N . SER A 1 109 ? 17.320 5.977 -11.130 1.00 74.38 109 SER A N 1
ATOM 811 C CA . SER A 1 109 ? 18.696 6.315 -11.520 1.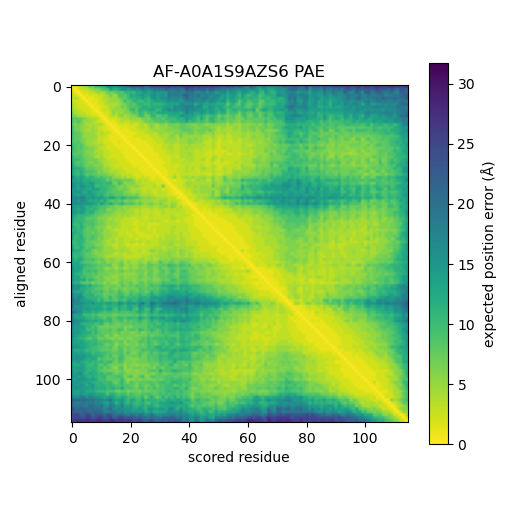00 74.38 109 SER A CA 1
ATOM 812 C C . SER A 1 109 ? 19.168 5.530 -12.748 1.00 74.38 109 SER A C 1
ATOM 814 O O . SER A 1 109 ? 19.843 6.095 -13.609 1.00 74.38 109 SER A O 1
ATOM 816 N N . LYS A 1 110 ? 18.741 4.268 -12.895 1.00 67.25 110 LYS A N 1
ATOM 817 C CA . LYS A 1 110 ? 19.000 3.462 -14.100 1.00 67.25 110 LYS A CA 1
ATOM 818 C C . LYS A 1 110 ? 18.320 4.014 -15.354 1.00 67.25 110 LYS A C 1
ATOM 820 O O . LYS A 1 110 ? 18.889 3.899 -16.431 1.00 67.25 110 LYS A O 1
ATOM 825 N N . MET A 1 111 ? 17.138 4.621 -15.229 1.00 60.91 111 MET A N 1
ATOM 826 C CA . MET A 1 111 ? 16.440 5.223 -16.373 1.00 60.91 111 MET A CA 1
ATOM 827 C C . MET A 1 111 ? 17.094 6.520 -16.860 1.00 60.91 111 MET A C 1
ATOM 829 O O . MET A 1 111 ? 17.082 6.788 -18.055 1.00 60.91 111 MET A O 1
ATOM 833 N N . ILE A 1 112 ? 17.674 7.315 -15.955 1.00 62.84 112 ILE A N 1
ATOM 834 C CA . ILE A 1 112 ? 18.330 8.587 -16.306 1.00 62.84 112 ILE A CA 1
ATOM 835 C C . ILE A 1 112 ? 19.716 8.349 -16.925 1.00 62.84 112 ILE A C 1
ATOM 837 O O . ILE A 1 112 ? 20.122 9.094 -17.807 1.00 62.84 112 ILE A O 1
ATOM 841 N N . GLY A 1 113 ? 20.438 7.310 -16.491 1.00 56.91 113 GLY A N 1
ATOM 842 C CA . GLY A 1 113 ? 21.777 6.988 -17.003 1.00 56.91 113 GLY A CA 1
ATOM 843 C C . GLY A 1 113 ? 21.819 6.186 -18.311 1.00 56.91 113 GLY A C 1
ATOM 844 O O . GLY A 1 113 ? 22.910 5.857 -18.763 1.00 56.91 113 GLY A O 1
ATOM 845 N N . ALA A 1 114 ? 20.666 5.826 -18.885 1.00 53.31 114 ALA A N 1
ATOM 846 C CA . ALA A 1 114 ? 20.559 5.022 -20.108 1.00 53.31 114 ALA A CA 1
ATOM 847 C C . ALA A 1 114 ? 20.175 5.836 -21.364 1.00 53.31 114 ALA A C 1
ATOM 849 O O . ALA A 1 114 ? 19.933 5.237 -22.413 1.00 53.31 114 ALA A O 1
ATOM 850 N N . GLY A 1 115 ? 20.084 7.167 -21.251 1.00 44.56 115 GLY A N 1
ATOM 851 C CA . GLY A 1 115 ? 19.885 8.105 -22.366 1.00 44.56 115 GLY A CA 1
ATOM 852 C C . GLY A 1 115 ? 21.169 8.839 -22.714 1.00 44.56 115 GLY A C 1
ATOM 853 O O . GLY A 1 115 ? 21.327 9.173 -23.90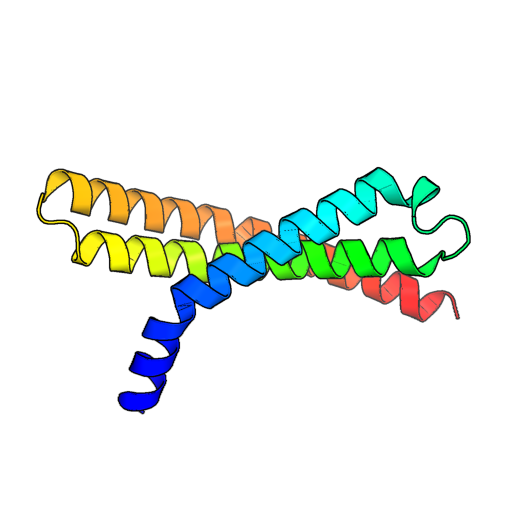7 1.00 44.56 115 GLY A O 1
#

Mean predicted aligned error: 7.99 Å